Protein AF-A0A3D3DQZ7-F1 (afdb_monomer)

Radius of gyration: 16.69 Å; Cα contacts (8 Å, |Δi|>4): 84; chains: 1; bounding box: 39×40×46 Å

Structure (mmCIF, N/CA/C/O backbone):
data_AF-A0A3D3DQZ7-F1
#
_entry.id   AF-A0A3D3DQZ7-F1
#
loop_
_atom_site.group_PDB
_atom_site.id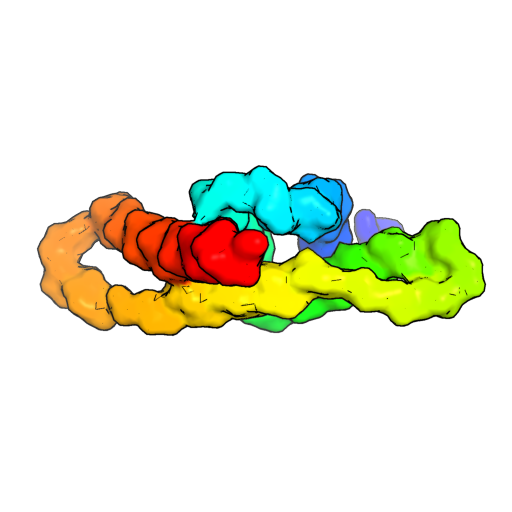
_atom_site.type_symbol
_atom_site.label_atom_id
_atom_site.label_alt_id
_atom_site.label_comp_id
_atom_site.label_asym_id
_atom_site.label_entity_id
_atom_site.label_seq_id
_atom_site.pdbx_PDB_ins_code
_atom_site.Cartn_x
_atom_site.Cartn_y
_atom_site.Cartn_z
_atom_site.occupancy
_atom_site.B_iso_or_equiv
_atom_site.auth_seq_id
_atom_site.auth_comp_id
_atom_site.auth_asym_id
_atom_site.auth_atom_id
_atom_site.pdbx_PDB_model_num
ATOM 1 N N . CYS A 1 1 ? -8.781 -16.246 -18.644 1.00 75.44 1 CYS A N 1
ATOM 2 C CA . CYS A 1 1 ? -7.964 -17.387 -18.172 1.00 75.44 1 CYS A CA 1
ATOM 3 C C . CYS A 1 1 ? -8.686 -18.734 -18.279 1.00 75.44 1 CYS A C 1
ATOM 5 O O . CYS A 1 1 ? -8.077 -19.757 -17.994 1.00 75.44 1 CYS A O 1
ATOM 7 N N . ASP A 1 2 ? -9.929 -18.752 -18.767 1.00 78.56 2 ASP A N 1
ATOM 8 C CA . ASP A 1 2 ? -10.829 -19.910 -18.670 1.00 78.56 2 ASP A CA 1
ATOM 9 C C . ASP A 1 2 ? -10.431 -21.049 -19.617 1.00 78.56 2 ASP A C 1
ATOM 11 O O . ASP A 1 2 ? -10.557 -22.221 -19.275 1.00 78.56 2 ASP A O 1
ATOM 15 N N . ARG A 1 3 ? -9.830 -20.711 -20.769 1.00 87.88 3 ARG A N 1
ATOM 16 C CA . ARG A 1 3 ? -9.310 -21.696 -21.731 1.00 87.88 3 ARG A CA 1
ATOM 17 C C . ARG A 1 3 ? -8.121 -22.497 -21.194 1.00 87.88 3 ARG A C 1
ATOM 19 O O . ARG A 1 3 ? -8.017 -23.683 -21.468 1.00 87.88 3 ARG A O 1
ATOM 26 N N . LEU A 1 4 ? -7.218 -21.842 -20.461 1.00 86.25 4 LEU A N 1
ATOM 27 C CA . LEU A 1 4 ? -5.974 -22.444 -19.962 1.00 86.25 4 LEU A CA 1
ATOM 28 C C . LEU A 1 4 ? -6.100 -22.978 -18.526 1.00 86.25 4 LEU A C 1
ATOM 30 O O . LEU A 1 4 ? -5.128 -23.509 -18.005 1.00 86.25 4 LEU A O 1
ATOM 34 N N . ARG A 1 5 ? -7.275 -22.833 -17.886 1.00 86.25 5 ARG A N 1
ATOM 35 C CA . ARG A 1 5 ? -7.544 -23.251 -16.494 1.00 86.25 5 ARG A CA 1
ATOM 36 C C . ARG A 1 5 ? -6.469 -22.783 -15.502 1.00 86.25 5 ARG A C 1
ATOM 38 O O . ARG A 1 5 ? -6.089 -23.511 -14.591 1.00 86.25 5 ARG A O 1
ATOM 45 N N . VAL A 1 6 ? -5.969 -21.563 -15.697 1.00 86.44 6 VAL A N 1
ATOM 46 C CA . VAL A 1 6 ? -4.954 -20.971 -14.816 1.00 86.44 6 VAL A CA 1
ATOM 47 C C . VAL A 1 6 ? -5.541 -20.822 -13.406 1.00 86.44 6 VAL A C 1
ATOM 49 O O . VAL A 1 6 ? -6.688 -20.372 -13.305 1.00 86.44 6 VAL A O 1
ATOM 52 N N . PRO A 1 7 ? -4.788 -21.140 -12.334 1.00 90.69 7 PRO A N 1
ATOM 53 C CA . PRO A 1 7 ? -5.248 -20.911 -10.968 1.00 90.69 7 PRO A CA 1
ATOM 54 C C . PRO A 1 7 ? -5.715 -19.466 -10.751 1.00 90.69 7 PRO A C 1
ATOM 56 O O . PRO A 1 7 ? -5.148 -18.520 -11.313 1.00 90.69 7 PRO A O 1
ATOM 59 N N . SER A 1 8 ? -6.756 -19.294 -9.933 1.00 88.50 8 SER A N 1
ATOM 60 C CA . SER A 1 8 ? -7.401 -17.996 -9.692 1.00 88.50 8 SER A CA 1
ATOM 61 C C . SER A 1 8 ? -6.423 -16.937 -9.199 1.00 88.50 8 SER A C 1
ATOM 63 O O . SER A 1 8 ? -6.507 -15.793 -9.637 1.00 88.50 8 SER A O 1
ATOM 65 N N . ASP A 1 9 ? -5.454 -17.325 -8.373 1.00 87.25 9 ASP A N 1
ATOM 66 C CA . ASP A 1 9 ? -4.500 -16.402 -7.759 1.00 87.25 9 ASP A CA 1
ATOM 67 C C . ASP A 1 9 ? -3.632 -15.683 -8.795 1.00 87.25 9 ASP A C 1
ATOM 69 O O . ASP A 1 9 ? -3.449 -14.469 -8.713 1.00 87.25 9 ASP A O 1
ATOM 73 N N . TYR A 1 10 ? -3.178 -16.388 -9.837 1.00 90.38 10 TYR A N 1
ATOM 74 C CA . TYR A 1 10 ? -2.427 -15.767 -10.932 1.00 90.38 10 TYR A CA 1
ATOM 75 C C . TYR A 1 10 ? -3.303 -14.840 -11.773 1.00 90.38 10 TYR A C 1
ATOM 77 O O . TYR A 1 10 ? -2.843 -13.790 -12.217 1.00 90.38 10 TYR A O 1
ATOM 85 N N . ARG A 1 11 ? -4.574 -15.201 -11.991 1.00 91.00 11 ARG A N 1
ATOM 86 C CA . ARG A 1 11 ? -5.525 -14.328 -12.692 1.00 91.00 11 ARG A CA 1
ATOM 87 C C . ARG A 1 11 ? -5.769 -13.046 -11.897 1.00 91.00 11 ARG A C 1
ATOM 89 O O . ARG A 1 11 ? -5.767 -11.968 -12.483 1.00 91.00 11 ARG A O 1
ATOM 96 N N . GLU A 1 12 ? -5.993 -13.157 -10.593 1.00 92.00 12 GLU A N 1
ATOM 97 C CA . GLU A 1 12 ? -6.186 -12.007 -9.706 1.00 92.00 12 GLU A CA 1
ATOM 98 C C . GLU A 1 12 ? -4.945 -11.115 -9.671 1.00 92.00 12 GLU A C 1
ATOM 100 O O . GLU A 1 12 ? -5.064 -9.901 -9.835 1.00 92.00 12 GLU A O 1
ATOM 105 N N . LEU A 1 13 ? -3.758 -11.715 -9.538 1.00 93.25 13 LEU A N 1
ATOM 106 C CA . LEU A 1 13 ? -2.493 -10.990 -9.576 1.00 93.25 13 LEU A CA 1
ATOM 107 C C . LEU A 1 13 ? -2.305 -10.256 -10.907 1.00 93.25 13 LEU A C 1
ATOM 109 O O . LEU A 1 13 ? -1.997 -9.070 -10.899 1.00 93.25 13 LEU A O 1
ATOM 113 N N . ALA A 1 14 ? -2.538 -10.917 -12.044 1.00 93.69 14 ALA A N 1
ATOM 114 C CA . ALA A 1 14 ? -2.406 -10.292 -13.358 1.00 93.69 14 ALA A CA 1
ATOM 115 C C . ALA A 1 14 ? -3.332 -9.074 -13.504 1.00 93.69 14 ALA A C 1
ATOM 117 O O . ALA A 1 14 ? -2.894 -8.019 -13.957 1.00 93.69 14 ALA A O 1
ATOM 118 N N . VAL A 1 15 ? -4.589 -9.181 -13.054 1.00 94.56 15 VAL A N 1
ATOM 119 C CA . VAL A 1 15 ? -5.535 -8.053 -13.062 1.00 94.56 15 VAL A CA 1
ATOM 120 C C . VAL A 1 15 ? -5.033 -6.893 -12.197 1.00 94.56 15 VAL A C 1
ATOM 122 O O . VAL A 1 15 ? -5.143 -5.738 -12.614 1.00 94.56 15 VAL A O 1
ATOM 125 N N . LEU A 1 16 ? -4.474 -7.179 -11.017 1.00 95.25 16 LEU A N 1
ATOM 126 C CA . LEU A 1 16 ? -3.899 -6.158 -10.135 1.00 95.25 16 LEU A CA 1
ATOM 127 C C . LEU A 1 16 ? -2.682 -5.476 -10.766 1.00 95.25 16 LEU A C 1
ATOM 129 O O . LEU A 1 16 ? -2.631 -4.249 -10.813 1.00 95.25 16 LEU A O 1
ATOM 133 N N . VAL A 1 17 ? -1.738 -6.254 -11.301 1.00 96.25 17 VAL A N 1
ATOM 134 C CA . VAL A 1 17 ? -0.533 -5.736 -11.964 1.00 96.25 17 VAL A CA 1
ATOM 135 C C . VAL A 1 17 ? -0.922 -4.845 -13.139 1.00 96.25 17 VAL A C 1
ATOM 137 O O . VAL A 1 17 ? -0.538 -3.680 -13.176 1.00 96.25 17 VAL A O 1
ATOM 140 N N . THR A 1 18 ? -1.767 -5.321 -14.057 1.00 95.25 18 THR A N 1
ATOM 141 C CA . THR A 1 18 ? -2.190 -4.522 -15.217 1.00 95.25 18 THR A CA 1
ATOM 142 C C . THR A 1 18 ? -2.875 -3.219 -14.806 1.00 95.25 18 THR A C 1
ATOM 144 O O . THR A 1 18 ? -2.686 -2.201 -15.466 1.00 95.25 18 THR A O 1
ATOM 147 N N . ARG A 1 19 ? -3.631 -3.214 -13.705 1.00 96.44 19 ARG A N 1
ATOM 148 C CA . ARG A 1 19 ? -4.311 -2.007 -13.229 1.00 96.44 19 ARG A CA 1
ATOM 149 C C . ARG A 1 19 ? -3.367 -1.009 -12.556 1.00 96.44 19 ARG A C 1
ATOM 151 O O . ARG A 1 19 ? -3.525 0.190 -12.763 1.00 96.44 19 ARG A O 1
ATOM 158 N N . GLU A 1 20 ? -2.429 -1.481 -11.740 1.00 97.62 20 GLU A N 1
ATOM 159 C CA . GLU A 1 20 ? -1.702 -0.616 -10.803 1.00 97.62 20 GLU A CA 1
ATOM 160 C C . GLU A 1 20 ? -0.205 -0.429 -11.141 1.00 97.62 20 GLU A C 1
ATOM 162 O O . GLU A 1 20 ? 0.428 0.451 -10.562 1.00 97.62 20 GLU A O 1
ATOM 167 N N . HIS A 1 21 ? 0.385 -1.178 -12.086 1.00 95.06 21 HIS A N 1
ATOM 168 C CA . HIS A 1 21 ? 1.827 -1.088 -12.403 1.00 95.06 21 HIS A CA 1
ATOM 169 C C . HIS A 1 21 ? 2.284 0.328 -12.802 1.00 95.06 21 HIS A C 1
ATOM 171 O O . HIS A 1 21 ? 3.341 0.776 -12.372 1.00 95.06 21 HIS A O 1
ATOM 177 N N . LEU A 1 22 ? 1.470 1.096 -13.539 1.00 95.06 22 LEU A N 1
ATOM 178 C CA . LEU A 1 22 ? 1.805 2.487 -13.889 1.00 95.06 22 LEU A CA 1
ATOM 179 C C . LEU A 1 22 ? 1.825 3.436 -12.681 1.00 95.06 22 LEU A C 1
ATOM 181 O O . LEU A 1 22 ? 2.490 4.473 -12.729 1.00 95.06 22 LEU A O 1
ATOM 185 N N . LEU A 1 23 ? 1.067 3.126 -11.625 1.00 97.00 23 LEU A N 1
ATOM 186 C CA . LEU A 1 23 ? 1.177 3.844 -10.354 1.00 97.00 23 LEU A CA 1
ATOM 187 C C . LEU A 1 23 ? 2.451 3.423 -9.630 1.00 97.00 23 LEU A C 1
ATOM 189 O O . LEU A 1 23 ? 3.161 4.284 -9.123 1.00 97.00 23 LEU A O 1
ATOM 193 N N . MET A 1 24 ? 2.770 2.128 -9.644 1.00 95.88 24 MET A N 1
ATOM 194 C CA . MET A 1 24 ? 4.005 1.612 -9.062 1.00 95.88 24 MET A CA 1
ATOM 195 C C . MET A 1 24 ? 5.249 2.258 -9.689 1.00 95.88 24 MET A C 1
ATOM 197 O O . MET A 1 24 ? 6.126 2.712 -8.964 1.00 95.88 24 MET A O 1
ATOM 201 N N . HIS A 1 25 ? 5.304 2.402 -11.015 1.00 94.31 25 HIS A N 1
ATOM 202 C CA . HIS A 1 25 ? 6.436 3.046 -11.702 1.00 94.31 25 HIS A CA 1
ATOM 203 C C . HIS A 1 25 ? 6.627 4.517 -11.315 1.00 94.31 25 HIS A C 1
ATOM 205 O O . HIS A 1 25 ? 7.755 5.007 -11.295 1.00 94.31 25 HIS A O 1
ATOM 211 N N . ARG A 1 26 ? 5.538 5.199 -10.943 1.00 95.12 26 ARG A N 1
ATOM 212 C CA . ARG A 1 26 ? 5.521 6.601 -10.492 1.00 95.12 26 ARG A CA 1
ATOM 213 C C . ARG A 1 26 ? 5.432 6.748 -8.975 1.00 95.12 26 ARG A C 1
ATOM 215 O O . ARG A 1 26 ? 5.097 7.823 -8.489 1.00 95.12 26 ARG A O 1
ATOM 222 N N . LEU A 1 27 ? 5.727 5.694 -8.209 1.00 96.94 27 LEU A N 1
ATOM 223 C CA . LEU A 1 27 ? 5.510 5.663 -6.759 1.00 96.94 27 LEU A CA 1
ATOM 224 C C . LEU A 1 27 ? 6.117 6.865 -6.022 1.00 96.94 27 LEU A C 1
ATOM 226 O O . LEU A 1 27 ? 5.510 7.378 -5.087 1.00 96.94 27 LEU A O 1
ATOM 230 N N . ALA A 1 28 ? 7.295 7.322 -6.453 1.00 94.44 28 ALA A N 1
ATOM 231 C CA . ALA A 1 28 ? 7.993 8.450 -5.844 1.00 94.44 28 ALA A CA 1
ATOM 232 C C . ALA A 1 28 ? 7.220 9.778 -5.929 1.00 94.44 28 ALA A C 1
ATOM 234 O O . ALA A 1 28 ? 7.415 10.618 -5.056 1.00 94.44 28 ALA A O 1
ATOM 235 N N . GLU A 1 29 ? 6.353 9.935 -6.932 1.00 95.19 29 GLU A N 1
ATOM 236 C CA . GLU A 1 29 ? 5.537 11.127 -7.208 1.00 95.19 29 GLU A CA 1
ATOM 237 C C . GLU A 1 29 ? 4.139 11.043 -6.570 1.00 95.19 29 GLU A C 1
ATOM 239 O O . GLU A 1 29 ? 3.351 11.989 -6.629 1.00 95.19 29 GLU A O 1
ATOM 244 N N . LEU A 1 30 ? 3.771 9.885 -6.009 1.00 97.00 30 LEU A N 1
ATOM 245 C CA . LEU A 1 30 ? 2.436 9.678 -5.467 1.00 97.00 30 LEU A CA 1
ATOM 246 C C . LEU A 1 30 ? 2.281 10.347 -4.103 1.00 97.00 30 LEU A C 1
ATOM 248 O O . LEU A 1 30 ? 3.107 10.180 -3.209 1.00 97.00 30 LEU A O 1
ATOM 252 N N . ARG A 1 31 ? 1.132 11.000 -3.911 1.00 97.56 31 ARG A N 1
ATOM 253 C CA . ARG A 1 31 ? 0.703 11.474 -2.590 1.00 97.56 31 ARG A CA 1
ATOM 254 C C . ARG A 1 31 ? 0.464 10.295 -1.630 1.00 97.56 31 ARG A C 1
ATOM 256 O O . ARG A 1 31 ? -0.039 9.260 -2.097 1.00 97.56 31 ARG A O 1
ATOM 263 N N . PRO A 1 32 ? 0.699 10.456 -0.314 1.00 98.12 32 PRO A N 1
ATOM 264 C CA . PRO A 1 32 ? 0.486 9.417 0.700 1.00 98.12 32 PRO A CA 1
ATOM 265 C C . PRO A 1 32 ? -0.867 8.693 0.616 1.00 98.12 32 PRO A C 1
ATOM 267 O O . PRO A 1 32 ? -0.926 7.464 0.682 1.00 98.12 32 PRO A O 1
ATOM 270 N N . GLU A 1 33 ? -1.965 9.407 0.353 1.00 98.25 33 GLU A N 1
ATOM 271 C CA . GLU A 1 33 ? -3.303 8.809 0.241 1.00 98.25 33 GLU A CA 1
ATOM 272 C C . GLU A 1 33 ? -3.411 7.859 -0.952 1.00 98.25 33 GLU A C 1
ATOM 274 O O . GLU A 1 33 ? -4.179 6.894 -0.939 1.00 98.25 33 GLU A O 1
ATOM 279 N N . THR A 1 34 ? -2.666 8.141 -2.021 1.00 98.19 34 THR A N 1
ATOM 280 C CA . THR A 1 34 ? -2.641 7.301 -3.223 1.00 98.19 34 THR A CA 1
ATOM 281 C C . THR A 1 34 ? -1.836 6.034 -2.964 1.00 98.19 34 THR A C 1
ATOM 283 O O . THR A 1 34 ? -2.260 4.958 -3.384 1.00 98.19 34 THR A O 1
ATOM 286 N N . VAL A 1 35 ? -0.744 6.139 -2.202 1.00 98.19 35 VAL A N 1
ATOM 287 C CA . VAL A 1 35 ? 0.037 4.985 -1.735 1.00 98.19 35 VAL A CA 1
ATOM 288 C C . VAL A 1 35 ? -0.813 4.086 -0.834 1.00 98.19 35 VAL A C 1
ATOM 290 O O . VAL A 1 35 ? -0.883 2.880 -1.064 1.00 98.19 35 VAL A O 1
ATOM 293 N N . LEU A 1 36 ? -1.551 4.653 0.127 1.00 98.44 36 LEU A N 1
ATOM 294 C CA . LEU A 1 36 ? -2.452 3.871 0.980 1.00 98.44 36 LEU A CA 1
ATOM 295 C C . LEU A 1 36 ? -3.542 3.157 0.163 1.00 98.44 36 LEU A C 1
ATOM 297 O O . LEU A 1 36 ? -3.828 1.978 0.385 1.00 98.44 36 LEU A O 1
ATOM 301 N N . LYS A 1 37 ? -4.137 3.844 -0.822 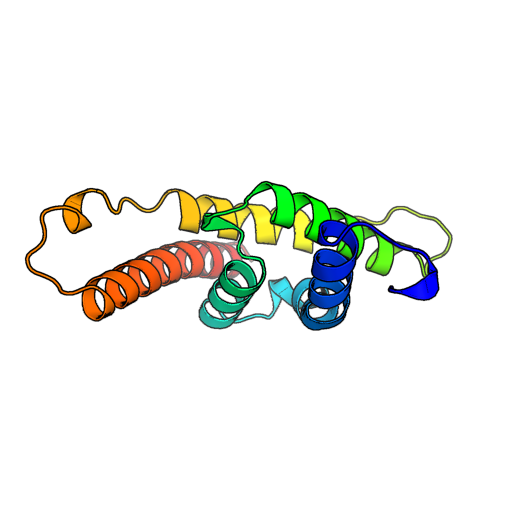1.00 98.06 37 LYS A N 1
ATOM 302 C CA . LYS A 1 37 ? -5.116 3.239 -1.741 1.00 98.06 37 LYS A CA 1
ATOM 303 C C . LYS A 1 37 ? -4.513 2.088 -2.543 1.00 98.06 37 LYS A C 1
ATOM 305 O O . LYS A 1 37 ? -5.186 1.070 -2.696 1.00 98.06 37 LYS A O 1
ATOM 310 N N . LEU A 1 38 ? -3.278 2.230 -3.024 1.00 97.75 38 LEU A N 1
ATOM 311 C CA . LEU A 1 38 ? -2.554 1.161 -3.709 1.00 97.75 38 LEU A CA 1
ATOM 312 C C . LEU A 1 38 ? -2.399 -0.059 -2.790 1.00 97.75 38 LEU A C 1
ATOM 314 O O . LEU A 1 38 ? -2.857 -1.141 -3.145 1.00 97.75 38 LEU A O 1
ATOM 318 N N . LEU A 1 39 ? -1.864 0.119 -1.577 1.00 97.56 39 LEU A N 1
ATOM 319 C CA . LEU A 1 39 ? -1.674 -0.971 -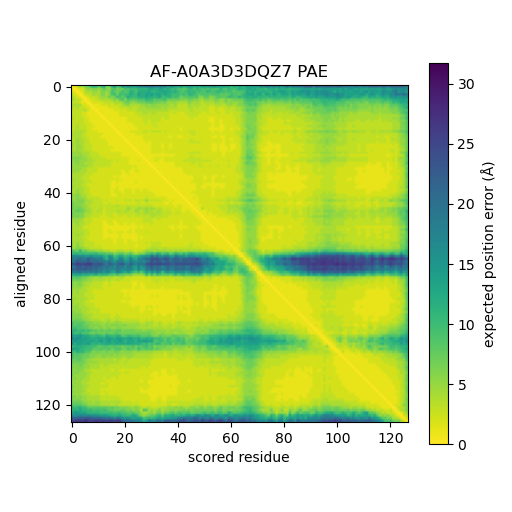0.608 1.00 97.56 39 LEU A CA 1
ATOM 320 C C . LEU A 1 39 ? -2.987 -1.690 -0.252 1.00 97.56 39 LEU A C 1
ATOM 322 O O . LEU A 1 39 ? -3.020 -2.919 -0.158 1.00 97.56 39 LEU A O 1
ATOM 326 N N . ASN A 1 40 ? -4.087 -0.942 -0.120 1.00 96.69 40 ASN A N 1
ATOM 327 C CA . ASN A 1 40 ? -5.417 -1.507 0.109 1.00 96.69 40 ASN A CA 1
ATOM 328 C C . ASN A 1 40 ? -5.936 -2.308 -1.096 1.00 96.69 40 ASN A C 1
ATOM 330 O O . ASN A 1 40 ? -6.504 -3.382 -0.911 1.00 96.69 40 ASN A O 1
ATOM 334 N N . ARG A 1 41 ? -5.738 -1.827 -2.332 1.00 95.94 41 ARG A N 1
ATOM 335 C CA . ARG A 1 41 ? -6.139 -2.562 -3.550 1.00 95.94 41 ARG A CA 1
ATOM 336 C C . ARG A 1 41 ? -5.330 -3.833 -3.760 1.00 95.94 41 ARG A C 1
ATOM 338 O O . ARG A 1 41 ? -5.878 -4.819 -4.242 1.00 95.94 41 ARG A O 1
ATOM 345 N N . LEU A 1 42 ? -4.058 -3.812 -3.370 1.00 95.31 42 LEU A N 1
ATOM 346 C CA . LEU A 1 42 ? -3.201 -4.994 -3.349 1.00 95.31 42 LEU A CA 1
ATOM 347 C C . LEU A 1 42 ? -3.585 -5.979 -2.241 1.00 95.31 42 LEU A C 1
ATOM 349 O O . LEU A 1 42 ? -3.060 -7.087 -2.230 1.00 95.31 42 LEU A O 1
ATOM 353 N N . ASP A 1 43 ? -4.495 -5.606 -1.332 1.00 94.50 43 ASP A N 1
ATOM 354 C CA . ASP A 1 43 ? -4.881 -6.410 -0.168 1.00 94.50 43 ASP A CA 1
ATOM 355 C C . ASP A 1 43 ? -3.670 -6.769 0.722 1.00 94.50 43 ASP A C 1
ATOM 357 O O . ASP A 1 43 ? -3.668 -7.772 1.436 1.00 94.50 43 ASP A O 1
ATOM 361 N N . GLY A 1 44 ? -2.623 -5.932 0.697 1.00 93.12 44 GLY A N 1
ATOM 362 C CA . GLY A 1 44 ? -1.317 -6.257 1.281 1.00 93.12 44 GLY A CA 1
ATOM 363 C C . GLY A 1 44 ? -1.343 -6.408 2.803 1.00 93.12 44 GLY A C 1
ATOM 364 O O . GLY A 1 44 ? -0.558 -7.162 3.368 1.00 93.12 44 GLY A O 1
ATOM 365 N N . PHE A 1 45 ? -2.274 -5.739 3.490 1.00 94.25 45 PHE A N 1
ATOM 366 C CA . PHE A 1 45 ? -2.403 -5.845 4.949 1.00 94.25 45 PHE A CA 1
ATOM 367 C C . PHE A 1 45 ? -2.972 -7.188 5.415 1.00 94.25 45 PHE A C 1
ATOM 369 O O . PHE A 1 45 ? -2.722 -7.587 6.549 1.00 94.25 45 PHE A O 1
ATOM 376 N N . ARG A 1 46 ? -3.738 -7.876 4.562 1.00 93.19 46 ARG A N 1
ATOM 377 C CA . ARG A 1 46 ? -4.332 -9.186 4.859 1.00 93.19 46 ARG A CA 1
ATOM 378 C C . ARG A 1 46 ? -3.543 -10.329 4.220 1.00 93.19 46 ARG A C 1
ATOM 380 O O . ARG A 1 46 ? -3.479 -11.406 4.800 1.00 93.19 46 ARG A O 1
ATOM 387 N N . ARG A 1 47 ? -2.980 -10.087 3.034 1.00 91.56 47 ARG A N 1
ATOM 388 C CA . ARG A 1 47 ? -2.230 -11.038 2.203 1.00 91.56 47 ARG A CA 1
ATOM 389 C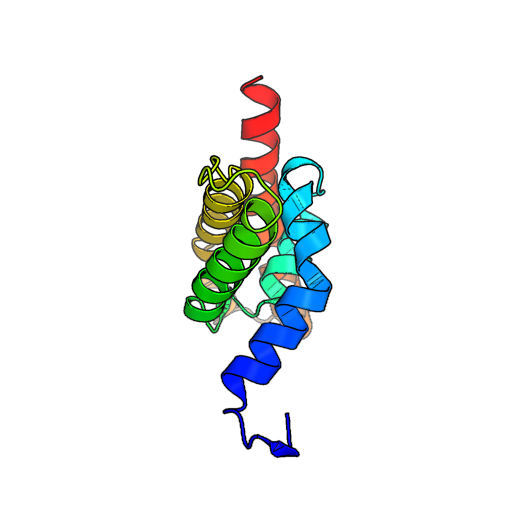 C . ARG A 1 47 ? -0.896 -10.419 1.801 1.00 91.56 47 ARG A C 1
ATOM 391 O O . ARG A 1 47 ? -0.738 -9.941 0.677 1.00 91.56 47 ARG A O 1
ATOM 398 N N . SER A 1 48 ? 0.052 -10.351 2.733 1.00 91.81 48 SER A N 1
ATOM 399 C CA . SER A 1 48 ? 1.334 -9.676 2.485 1.00 91.81 48 SER A CA 1
ATOM 400 C C . SER A 1 48 ? 2.140 -10.315 1.352 1.00 91.81 48 SER A C 1
ATOM 402 O O . SER A 1 48 ? 2.794 -9.601 0.604 1.00 91.81 48 SER A O 1
ATOM 404 N N . GLU A 1 49 ? 2.010 -11.623 1.142 1.00 90.69 49 GLU A N 1
ATOM 405 C CA . GLU A 1 49 ? 2.625 -12.375 0.040 1.00 90.69 49 GLU A CA 1
ATOM 406 C C . GLU A 1 49 ? 2.210 -11.874 -1.358 1.00 90.69 49 GLU A C 1
ATOM 408 O O . GLU A 1 49 ? 2.928 -12.036 -2.352 1.00 90.69 49 GLU A O 1
ATOM 413 N N . ARG A 1 50 ? 1.043 -11.222 -1.453 1.00 90.75 50 ARG A N 1
ATOM 414 C CA . ARG A 1 50 ? 0.557 -10.615 -2.696 1.00 90.75 50 ARG A CA 1
ATOM 415 C C . ARG A 1 50 ? 1.361 -9.370 -3.069 1.00 90.75 50 ARG A C 1
ATOM 417 O O . ARG A 1 50 ? 1.501 -9.090 -4.259 1.00 90.75 50 ARG A O 1
ATOM 424 N N . LEU A 1 51 ? 1.907 -8.658 -2.081 1.00 94.00 51 LEU A N 1
ATOM 425 C CA . LEU A 1 51 ? 2.774 -7.504 -2.307 1.00 94.00 51 LEU A CA 1
ATOM 426 C C . LEU A 1 51 ? 4.065 -7.936 -3.009 1.00 94.00 51 LEU A C 1
ATOM 428 O O . LEU A 1 51 ? 4.403 -7.369 -4.042 1.00 94.00 51 LEU A O 1
ATOM 432 N N . ASP A 1 52 ? 4.716 -8.992 -2.522 1.00 92.88 52 ASP A N 1
ATOM 433 C CA . ASP A 1 52 ? 5.972 -9.507 -3.088 1.00 92.88 52 ASP A CA 1
ATOM 434 C C . ASP A 1 52 ? 5.793 -9.973 -4.538 1.00 92.88 52 ASP A C 1
ATOM 436 O O . ASP A 1 52 ? 6.608 -9.688 -5.424 1.00 92.88 52 ASP A O 1
ATOM 440 N N . SER A 1 53 ? 4.672 -10.649 -4.803 1.00 94.75 53 SER A N 1
ATOM 441 C CA . SER A 1 53 ? 4.309 -11.101 -6.148 1.00 94.75 53 SER A CA 1
ATOM 442 C C . SER A 1 53 ? 4.047 -9.922 -7.094 1.00 94.75 53 SER A C 1
ATOM 444 O O . SER A 1 53 ? 4.494 -9.933 -8.243 1.00 94.75 53 SER A O 1
ATOM 446 N N . PHE A 1 54 ? 3.357 -8.882 -6.613 1.00 96.38 54 PHE A N 1
ATOM 447 C CA . PHE A 1 54 ? 3.113 -7.653 -7.369 1.00 96.38 54 PHE A CA 1
ATOM 448 C C . PHE A 1 54 ? 4.418 -6.904 -7.671 1.00 96.38 54 PHE A C 1
ATOM 450 O O . PHE A 1 54 ? 4.652 -6.526 -8.817 1.00 96.38 54 PHE A O 1
ATOM 457 N N . LEU A 1 55 ? 5.289 -6.743 -6.672 1.00 94.62 55 LEU A N 1
ATOM 458 C CA . LEU A 1 55 ? 6.598 -6.100 -6.807 1.00 94.62 55 LEU A CA 1
ATOM 459 C C . LEU A 1 55 ? 7.476 -6.819 -7.833 1.00 94.62 55 LEU A C 1
ATOM 461 O O . LEU A 1 55 ? 8.048 -6.179 -8.713 1.00 94.62 55 LEU A O 1
ATOM 465 N N . THR A 1 56 ? 7.523 -8.151 -7.764 1.00 93.38 56 THR A N 1
ATOM 466 C CA . THR A 1 56 ? 8.278 -8.984 -8.709 1.00 93.38 56 THR A CA 1
ATOM 467 C C . THR A 1 56 ? 7.792 -8.784 -10.143 1.00 93.38 56 THR A C 1
ATOM 469 O O . THR A 1 56 ? 8.607 -8.599 -11.048 1.00 93.38 56 THR A O 1
ATOM 472 N N . ALA A 1 57 ? 6.473 -8.778 -10.354 1.00 94.44 57 ALA A N 1
ATOM 473 C CA . ALA A 1 57 ? 5.885 -8.567 -11.673 1.00 94.44 57 ALA A CA 1
ATOM 474 C C . ALA A 1 57 ? 6.147 -7.149 -12.210 1.00 94.44 57 ALA A C 1
ATOM 476 O O . ALA A 1 57 ? 6.541 -7.001 -13.364 1.00 94.44 57 ALA A O 1
ATOM 477 N N . CYS A 1 58 ? 5.988 -6.113 -11.380 1.00 94.12 58 CYS A N 1
ATOM 478 C CA . CYS A 1 58 ? 6.256 -4.723 -11.765 1.00 94.12 58 CYS A CA 1
ATOM 479 C C . CYS A 1 58 ? 7.739 -4.484 -12.077 1.00 94.12 58 CYS A C 1
ATOM 481 O O . CYS A 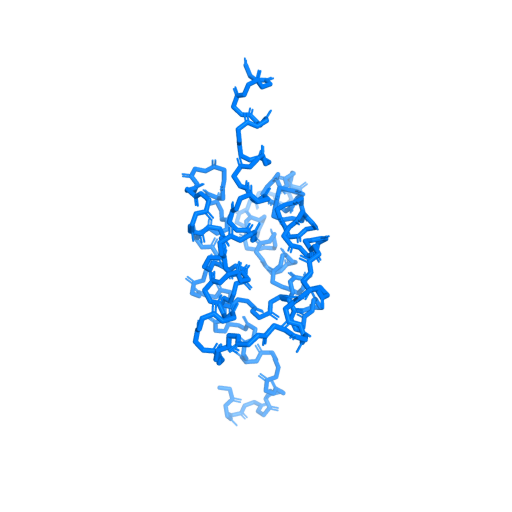1 58 ? 8.057 -3.798 -13.045 1.00 94.12 58 CYS A O 1
ATOM 483 N N . ARG A 1 59 ? 8.652 -5.095 -11.312 1.00 92.25 59 ARG A N 1
ATOM 484 C CA . ARG A 1 59 ? 10.088 -5.051 -11.608 1.00 92.25 59 ARG A CA 1
ATOM 485 C C . ARG A 1 59 ? 10.394 -5.688 -12.962 1.00 92.25 59 ARG A C 1
ATOM 487 O O . ARG A 1 59 ? 11.121 -5.096 -13.748 1.00 92.25 59 ARG A O 1
ATOM 494 N N . ALA A 1 60 ? 9.821 -6.860 -13.244 1.00 90.94 60 ALA A N 1
ATOM 495 C CA . ALA A 1 60 ? 9.990 -7.531 -14.532 1.00 90.94 60 ALA A CA 1
ATOM 496 C C . ALA A 1 60 ? 9.406 -6.721 -15.706 1.00 90.94 60 ALA A C 1
ATOM 498 O O . ALA A 1 60 ? 9.993 -6.702 -16.783 1.00 90.94 60 ALA A O 1
ATOM 499 N N . ASP A 1 61 ? 8.281 -6.028 -15.505 1.00 91.19 61 ASP A N 1
ATOM 500 C CA . ASP A 1 61 ? 7.705 -5.111 -16.500 1.00 91.19 61 ASP A CA 1
ATOM 501 C C . ASP A 1 61 ? 8.630 -3.915 -16.785 1.00 91.19 61 ASP A C 1
ATOM 503 O O . ASP A 1 61 ? 8.873 -3.586 -17.947 1.00 91.19 61 ASP A O 1
ATOM 507 N N . ALA A 1 62 ? 9.205 -3.311 -15.737 1.00 88.12 62 ALA A N 1
ATOM 508 C CA . ALA A 1 62 ? 10.126 -2.183 -15.868 1.00 88.12 62 ALA A CA 1
ATOM 509 C C . ALA A 1 62 ? 11.429 -2.562 -16.594 1.00 88.12 62 ALA A C 1
ATOM 511 O O . ALA A 1 62 ? 11.920 -1.791 -17.417 1.00 88.12 62 ALA A O 1
ATOM 512 N N . THR A 1 63 ? 11.981 -3.747 -16.316 1.00 84.38 63 THR A N 1
ATOM 513 C CA . THR A 1 63 ? 13.258 -4.196 -16.898 1.00 84.38 63 THR A CA 1
ATOM 514 C C . THR A 1 63 ? 13.102 -4.950 -18.220 1.00 84.38 63 THR A C 1
ATOM 516 O O . THR A 1 63 ? 14.056 -5.053 -18.987 1.00 84.38 63 THR A O 1
ATOM 519 N N . GLY A 1 64 ? 11.903 -5.442 -18.543 1.00 80.19 64 GLY A N 1
ATOM 520 C CA . GLY A 1 64 ? 11.661 -6.305 -19.705 1.00 8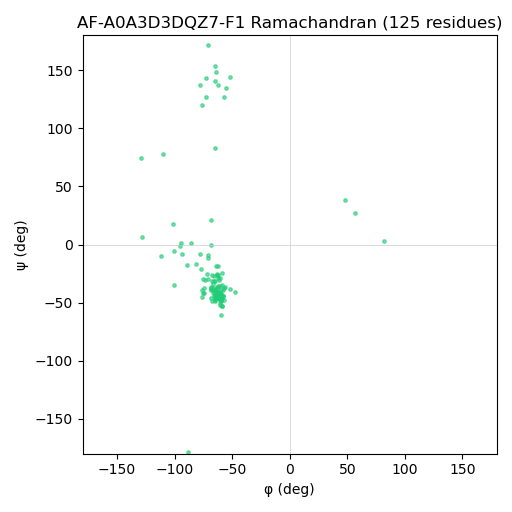0.19 64 GLY A CA 1
ATOM 521 C C . GLY A 1 64 ? 11.747 -5.621 -21.075 1.00 80.19 64 GLY A C 1
ATOM 522 O O . GLY A 1 64 ? 11.758 -6.313 -22.091 1.00 80.19 64 GLY A O 1
ATOM 523 N N . ARG A 1 65 ? 11.797 -4.282 -21.129 1.00 71.50 65 ARG A N 1
ATOM 524 C CA . ARG A 1 65 ? 11.913 -3.504 -22.382 1.00 71.50 65 ARG A CA 1
ATOM 525 C C . ARG A 1 65 ? 13.333 -2.997 -22.676 1.00 71.50 65 ARG A C 1
ATOM 527 O O . ARG A 1 65 ? 13.531 -2.401 -23.732 1.00 71.50 65 ARG A O 1
ATOM 534 N N . GLY A 1 66 ? 14.281 -3.190 -21.756 1.00 63.31 66 GLY A N 1
ATOM 535 C CA . GLY A 1 66 ? 15.661 -2.708 -21.873 1.00 63.31 66 GLY A CA 1
ATOM 536 C C . GLY A 1 66 ? 16.608 -3.680 -22.580 1.00 63.31 66 GLY A C 1
ATOM 537 O O . GLY A 1 66 ? 16.234 -4.780 -22.977 1.00 63.31 66 GLY A O 1
ATOM 538 N N . ASP A 1 67 ? 17.873 -3.283 -22.672 1.00 58.75 67 ASP A N 1
ATOM 539 C CA . ASP A 1 67 ? 19.023 -4.030 -23.207 1.00 58.75 67 ASP A CA 1
ATOM 540 C C . ASP A 1 67 ? 19.457 -5.242 -22.349 1.00 58.75 67 ASP A C 1
ATOM 542 O O . ASP A 1 67 ? 20.577 -5.738 -22.462 1.00 58.75 67 ASP A O 1
ATOM 546 N N . GLY A 1 68 ? 18.561 -5.765 -21.507 1.00 53.94 68 GLY A N 1
ATOM 547 C CA . GLY A 1 68 ? 18.807 -6.935 -20.665 1.00 53.94 68 GLY A CA 1
ATOM 548 C C . GLY A 1 68 ? 19.565 -6.643 -19.371 1.00 53.94 68 GLY A C 1
ATOM 549 O O . GLY A 1 68 ? 19.824 -7.573 -18.605 1.00 53.94 68 GLY A O 1
ATOM 550 N N . THR A 1 69 ? 19.887 -5.381 -19.076 1.00 56.62 69 THR A N 1
ATOM 551 C CA . THR A 1 69 ? 20.409 -5.022 -17.757 1.00 56.62 69 THR A CA 1
ATOM 552 C C . THR A 1 69 ? 19.263 -4.991 -16.740 1.00 56.62 69 THR A C 1
ATOM 554 O O . THR A 1 69 ? 18.279 -4.266 -16.888 1.00 56.62 69 THR A O 1
ATOM 557 N N . LEU A 1 70 ? 19.359 -5.825 -15.696 1.00 59.00 70 LEU A N 1
ATOM 558 C CA . LEU A 1 70 ? 18.541 -5.699 -14.487 1.00 59.00 70 LEU A CA 1
ATOM 559 C C . LEU A 1 70 ? 18.919 -4.373 -13.816 1.00 59.00 70 LEU A C 1
ATOM 561 O O . LEU A 1 70 ? 19.790 -4.334 -12.953 1.00 59.00 70 LEU A O 1
ATOM 565 N N . GLY A 1 71 ? 18.318 -3.281 -14.279 1.00 63.97 71 GLY A N 1
ATOM 566 C CA . GLY A 1 71 ? 18.455 -1.979 -13.647 1.00 63.97 71 GLY A CA 1
ATOM 567 C C . GLY A 1 71 ? 17.840 -1.986 -12.250 1.00 63.97 71 GLY A C 1
ATOM 568 O O . GLY A 1 71 ? 16.913 -2.753 -11.963 1.00 63.97 71 GLY A O 1
ATOM 569 N N . ASP A 1 72 ? 18.351 -1.113 -11.388 1.00 79.19 72 ASP A N 1
ATOM 570 C CA . ASP A 1 72 ? 17.751 -0.863 -10.085 1.00 79.19 72 ASP A CA 1
ATOM 571 C C . ASP A 1 72 ? 16.281 -0.458 -10.254 1.00 79.19 72 ASP A C 1
ATOM 573 O O . ASP A 1 72 ? 15.938 0.384 -11.087 1.00 79.19 72 ASP A O 1
ATOM 577 N N . TYR A 1 73 ? 15.402 -1.047 -9.442 1.00 89.00 73 TYR A N 1
ATOM 578 C CA . TYR A 1 73 ? 13.988 -0.680 -9.383 1.00 89.00 73 TYR A CA 1
ATOM 579 C C . TYR A 1 73 ? 13.707 0.026 -8.050 1.00 89.00 73 TYR A C 1
ATOM 581 O O . TYR A 1 73 ? 13.206 -0.607 -7.117 1.00 89.00 73 TYR A O 1
ATOM 589 N N . PRO A 1 74 ? 14.069 1.321 -7.910 1.00 90.88 74 PRO A N 1
ATOM 590 C CA . PRO A 1 74 ? 14.041 2.048 -6.634 1.00 90.88 74 PRO A CA 1
ATOM 591 C C . PRO A 1 74 ? 12.635 2.170 -6.031 1.00 90.88 74 PRO A C 1
ATOM 593 O O . PRO A 1 74 ? 12.483 2.406 -4.831 1.00 90.88 74 PRO A O 1
ATOM 596 N N . GLN A 1 75 ? 11.594 1.974 -6.839 1.00 94.06 75 GLN A N 1
ATOM 597 C CA . GLN A 1 75 ? 10.209 1.962 -6.393 1.00 94.06 75 GLN A CA 1
ATOM 598 C C . GLN A 1 75 ? 9.912 0.755 -5.489 1.00 94.06 75 GLN A C 1
ATOM 600 O O . GLN A 1 75 ? 9.106 0.884 -4.570 1.00 94.06 75 GLN A O 1
ATOM 605 N N . GLN A 1 76 ? 10.569 -0.394 -5.688 1.00 94.75 76 GLN A N 1
ATOM 606 C CA . GLN A 1 76 ? 10.373 -1.573 -4.836 1.00 94.75 76 GLN A CA 1
ATOM 607 C C . GLN A 1 76 ? 10.718 -1.308 -3.358 1.00 94.75 76 GLN A C 1
ATOM 609 O O . GLN A 1 76 ? 9.805 -1.383 -2.531 1.00 94.75 76 GLN A O 1
ATOM 614 N N . PRO A 1 77 ? 11.965 -0.939 -2.996 1.00 95.12 77 PRO A N 1
ATOM 615 C CA . PRO A 1 77 ? 12.315 -0.687 -1.599 1.00 95.12 77 PRO A CA 1
ATOM 616 C C . PRO A 1 77 ? 11.527 0.487 -1.005 1.00 95.12 77 PRO A C 1
ATOM 618 O O . PRO A 1 77 ? 11.315 0.553 0.204 1.00 95.12 77 PRO A O 1
ATOM 621 N N . LEU A 1 78 ? 11.060 1.423 -1.836 1.00 96.38 78 LEU A N 1
ATOM 622 C CA . LEU A 1 78 ? 10.187 2.502 -1.390 1.00 96.38 78 LEU A CA 1
ATOM 623 C C . LEU A 1 78 ? 8.793 1.996 -0.979 1.00 96.38 78 LEU A C 1
ATOM 625 O O . LEU A 1 78 ? 8.302 2.375 0.085 1.00 96.38 78 LEU A O 1
ATOM 629 N N . LEU A 1 79 ? 8.157 1.134 -1.781 1.00 97.06 79 LEU A N 1
ATOM 630 C CA . LEU A 1 79 ? 6.846 0.577 -1.430 1.00 97.06 79 LEU A CA 1
ATOM 631 C C . LEU A 1 79 ? 6.933 -0.307 -0.185 1.00 97.06 79 LEU A C 1
ATOM 633 O O . LEU A 1 79 ? 6.052 -0.244 0.670 1.00 97.06 79 LEU A O 1
ATOM 637 N N . GLU A 1 80 ? 8.004 -1.092 -0.066 1.00 96.69 80 GLU A N 1
ATOM 638 C CA . GLU A 1 80 ? 8.274 -1.931 1.103 1.00 96.69 80 GLU A CA 1
ATOM 639 C C . GLU A 1 80 ? 8.388 -1.085 2.382 1.00 96.69 80 GLU A C 1
ATOM 641 O O . GLU A 1 80 ? 7.772 -1.427 3.391 1.00 96.69 80 GLU A O 1
ATOM 646 N N . LYS A 1 81 ? 9.076 0.068 2.332 1.00 97.56 81 LYS A N 1
ATOM 647 C CA . LYS A 1 81 ? 9.139 1.022 3.457 1.00 97.56 81 LYS A CA 1
ATOM 648 C C . LYS A 1 81 ? 7.762 1.563 3.841 1.00 97.56 81 LYS A C 1
ATOM 650 O O . LYS A 1 81 ? 7.412 1.544 5.020 1.00 97.56 81 LYS A O 1
ATOM 655 N N . TYR A 1 82 ? 6.968 2.011 2.864 1.00 98.12 82 TYR A N 1
ATOM 656 C CA . TYR A 1 82 ? 5.606 2.491 3.124 1.00 98.12 82 TYR A CA 1
ATOM 657 C C . TYR A 1 82 ? 4.717 1.403 3.732 1.00 98.12 82 TYR A C 1
ATOM 659 O O . TYR A 1 82 ? 3.979 1.657 4.684 1.00 98.12 82 TYR A O 1
ATOM 667 N N . PHE A 1 83 ? 4.800 0.183 3.201 1.00 98.31 83 PHE A N 1
ATOM 668 C CA . PHE A 1 83 ? 4.037 -0.947 3.707 1.00 98.31 83 PHE A CA 1
ATOM 669 C C . PHE A 1 83 ? 4.443 -1.321 5.133 1.00 98.31 83 PHE A C 1
ATOM 671 O O . PHE A 1 83 ? 3.567 -1.508 5.976 1.00 98.31 83 PHE A O 1
ATOM 678 N N . ALA A 1 84 ? 5.745 -1.394 5.418 1.00 97.88 84 ALA A N 1
ATOM 679 C CA . ALA A 1 84 ? 6.258 -1.710 6.746 1.00 97.88 84 ALA A CA 1
ATOM 680 C C . ALA A 1 84 ? 5.780 -0.692 7.791 1.00 97.88 84 ALA A C 1
ATOM 682 O O . ALA A 1 84 ? 5.251 -1.097 8.825 1.00 97.88 84 ALA A O 1
ATOM 683 N N . ALA A 1 85 ? 5.875 0.608 7.489 1.00 98.06 85 ALA A N 1
ATOM 684 C CA . ALA A 1 85 ? 5.396 1.672 8.372 1.00 98.06 85 ALA A CA 1
ATOM 685 C C . ALA A 1 85 ? 3.885 1.556 8.640 1.00 98.06 85 ALA A C 1
ATOM 687 O O . ALA A 1 85 ? 3.455 1.501 9.789 1.00 98.06 85 ALA A O 1
ATOM 688 N N . ALA A 1 86 ? 3.071 1.416 7.589 1.00 98.06 86 ALA A N 1
ATOM 689 C CA . ALA A 1 86 ? 1.621 1.276 7.733 1.00 98.06 86 ALA A CA 1
ATOM 690 C C . ALA A 1 86 ? 1.200 -0.026 8.446 1.00 98.06 86 ALA A C 1
ATOM 692 O O . ALA A 1 86 ? 0.168 -0.069 9.117 1.00 98.06 86 ALA A O 1
ATOM 693 N N . LYS A 1 87 ? 1.963 -1.113 8.290 1.00 96.88 87 LYS A N 1
ATOM 694 C CA . LYS A 1 87 ? 1.688 -2.399 8.946 1.00 96.88 87 LYS 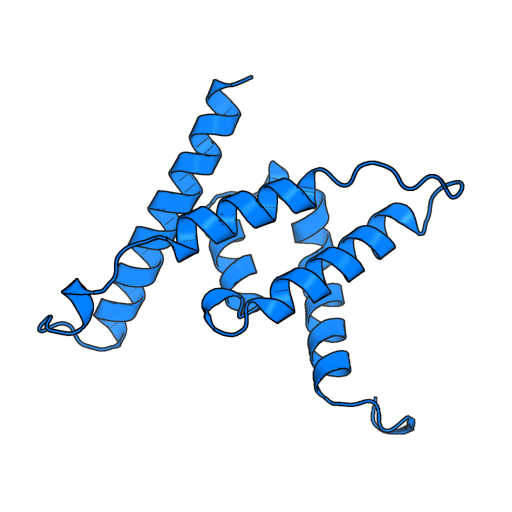A CA 1
ATOM 695 C C . LYS A 1 87 ? 2.055 -2.381 10.433 1.00 96.88 87 LYS A C 1
ATOM 697 O O . LYS A 1 87 ? 1.411 -3.089 11.198 1.00 96.88 87 LYS A O 1
ATOM 702 N N . ALA A 1 88 ? 3.053 -1.590 10.824 1.00 96.88 88 ALA A N 1
ATOM 703 C CA . ALA A 1 88 ? 3.525 -1.473 12.203 1.00 96.88 88 ALA A CA 1
ATOM 704 C C . ALA A 1 88 ? 2.631 -0.599 13.101 1.00 96.88 88 ALA A C 1
ATOM 706 O O . ALA A 1 88 ? 2.849 -0.555 14.308 1.00 96.88 88 ALA A O 1
ATOM 707 N N . VAL A 1 89 ? 1.633 0.085 12.529 1.00 96.69 89 VAL A N 1
ATOM 708 C CA . VAL A 1 89 ? 0.663 0.886 13.284 1.00 96.69 89 VAL A CA 1
ATOM 709 C C . VAL A 1 89 ? -0.047 0.022 14.324 1.00 96.69 89 VAL A C 1
ATOM 711 O O . VAL A 1 89 ? -0.655 -0.996 13.986 1.00 96.69 89 VAL A O 1
ATOM 714 N N . ASP A 1 90 ? -0.023 0.477 15.576 1.00 94.50 90 ASP A N 1
ATOM 715 C CA . ASP A 1 90 ? -0.793 -0.136 16.649 1.00 94.50 90 ASP A CA 1
ATOM 716 C C . ASP A 1 90 ? -2.289 0.179 16.491 1.00 94.50 90 ASP A C 1
ATOM 718 O O . ASP A 1 90 ? -2.710 1.330 16.326 1.00 94.50 90 ASP A O 1
ATOM 722 N N . LEU A 1 91 ? -3.086 -0.885 16.505 1.00 93.44 91 LEU A N 1
ATOM 723 C CA . LEU A 1 91 ? -4.542 -0.875 16.366 1.00 93.44 91 LEU A CA 1
ATOM 724 C C . LEU A 1 91 ? -5.215 -1.662 17.502 1.00 93.44 91 LEU A C 1
ATOM 726 O O . LEU A 1 91 ? -6.418 -1.920 17.434 1.00 93.44 91 LEU A O 1
ATOM 730 N N . SER A 1 92 ? -4.443 -2.108 18.498 1.00 91.56 92 SER A N 1
ATOM 731 C CA . SER A 1 92 ? -4.919 -2.962 19.590 1.00 91.56 92 SER A CA 1
ATOM 732 C C . SER A 1 92 ? -5.998 -2.279 20.432 1.00 91.56 92 SER A C 1
ATOM 734 O O . SER A 1 92 ? -6.989 -2.908 20.797 1.00 91.56 92 SER A O 1
ATOM 736 N N . ASP A 1 93 ? -5.884 -0.967 20.619 1.00 91.00 93 ASP A N 1
ATOM 737 C CA . ASP A 1 93 ? -6.853 -0.118 21.315 1.00 91.00 93 ASP A CA 1
ATOM 738 C C . ASP A 1 93 ? -8.226 -0.040 20.620 1.00 91.00 93 ASP A C 1
ATOM 740 O O . ASP A 1 93 ? -9.230 0.309 21.243 1.00 91.00 93 ASP A O 1
ATOM 744 N N . LEU A 1 94 ? -8.312 -0.394 19.332 1.00 90.19 94 LEU A N 1
ATOM 745 C CA . LEU A 1 94 ? -9.573 -0.376 18.586 1.00 90.19 94 LEU A CA 1
ATOM 746 C C . LEU A 1 94 ? -10.444 -1.611 18.830 1.00 90.19 94 LEU A C 1
ATOM 748 O O . LEU A 1 94 ? -11.634 -1.573 18.504 1.00 90.19 94 LEU A O 1
ATOM 752 N N . ALA A 1 95 ? -9.885 -2.698 19.373 1.00 84.50 95 ALA A N 1
ATOM 753 C CA . ALA A 1 95 ? -10.637 -3.922 19.646 1.00 84.50 95 ALA A CA 1
ATOM 754 C C . ALA A 1 95 ? -11.734 -3.678 20.698 1.00 84.50 95 ALA A C 1
ATOM 756 O O . ALA A 1 95 ? -12.901 -4.013 20.461 1.00 84.50 95 ALA A O 1
ATOM 757 N N . ASP A 1 96 ? -11.365 -2.993 21.781 1.00 84.88 96 ASP A N 1
ATOM 758 C CA . ASP A 1 96 ? -12.217 -2.716 22.946 1.00 84.88 96 ASP A CA 1
ATOM 759 C C . ASP A 1 96 ? -12.933 -1.357 22.869 1.00 84.88 96 ASP A C 1
ATOM 761 O O . ASP A 1 96 ? -13.683 -0.968 23.765 1.00 84.88 96 ASP A O 1
ATOM 765 N N . SER A 1 97 ? -12.728 -0.615 21.780 1.00 84.00 97 SER A N 1
ATOM 766 C CA . SER A 1 97 ? -13.319 0.705 21.592 1.00 84.00 97 SER A CA 1
ATOM 767 C C . SER A 1 97 ? -14.832 0.639 21.302 1.00 84.00 97 SER A C 1
ATOM 769 O O . SER A 1 97 ? -15.271 -0.221 20.529 1.00 84.00 97 SER A O 1
ATOM 771 N N . PRO A 1 98 ? -15.646 1.594 21.807 1.00 90.75 98 PRO A N 1
ATOM 772 C CA . PRO A 1 98 ? -17.083 1.676 21.519 1.00 90.75 98 PRO A CA 1
ATOM 773 C C . PRO A 1 98 ? -17.413 2.053 20.062 1.00 90.75 98 PRO A C 1
ATOM 775 O O . PRO A 1 98 ? -18.584 2.181 19.705 1.00 90.75 98 PRO A O 1
ATOM 778 N N . HIS A 1 99 ? -16.410 2.268 19.207 1.00 90.50 99 HIS A N 1
ATOM 779 C CA . HIS A 1 99 ? -16.608 2.604 17.800 1.00 90.50 99 HIS A CA 1
ATOM 780 C C . HIS A 1 99 ? -17.263 1.468 17.005 1.00 90.50 99 HIS A C 1
ATOM 782 O O . HIS A 1 99 ? -16.890 0.302 17.139 1.00 90.50 99 HIS A O 1
ATOM 788 N N . ASP A 1 100 ? -18.174 1.825 16.098 1.00 92.00 100 ASP A N 1
ATOM 789 C CA . ASP A 1 100 ? -18.721 0.891 15.114 1.00 92.00 100 ASP A CA 1
ATOM 790 C C . ASP A 1 100 ? -17.685 0.502 14.037 1.00 92.00 100 ASP A C 1
ATOM 792 O O . ASP A 1 100 ? -16.593 1.070 13.934 1.00 92.00 100 ASP A O 1
ATOM 796 N N . GLY A 1 101 ? -18.028 -0.473 13.188 1.00 89.12 101 GLY A N 1
ATOM 797 C CA . GLY A 1 101 ? -17.117 -0.967 12.150 1.00 89.12 101 GLY A CA 1
ATOM 798 C C . GLY A 1 101 ? -16.679 0.091 11.126 1.00 89.12 101 GLY A C 1
ATOM 799 O O . GLY A 1 101 ? -15.569 0.007 10.598 1.00 89.12 101 GLY A O 1
ATOM 800 N N . ARG A 1 102 ? -17.507 1.108 10.849 1.00 92.56 102 ARG A N 1
ATOM 801 C CA . ARG A 1 102 ? -17.170 2.180 9.902 1.00 92.56 102 ARG A CA 1
ATOM 802 C C . ARG A 1 102 ? -16.188 3.162 10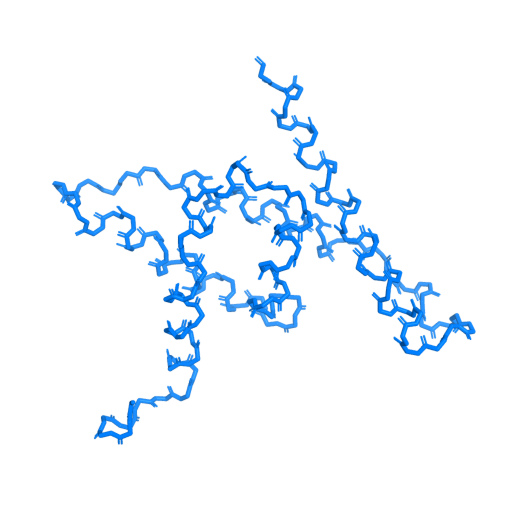.534 1.00 92.56 102 ARG A C 1
ATOM 804 O O . ARG A 1 102 ? -15.202 3.522 9.894 1.00 92.56 102 ARG A O 1
ATOM 811 N N . ALA A 1 103 ? -16.442 3.561 11.775 1.00 93.88 103 ALA A N 1
ATOM 812 C CA . ALA A 1 103 ? -15.566 4.425 12.549 1.00 93.88 103 ALA A CA 1
ATOM 813 C C . ALA A 1 103 ? -14.200 3.763 12.780 1.00 93.88 103 ALA A C 1
ATOM 815 O O . ALA A 1 103 ? -13.177 4.380 12.492 1.00 93.88 103 ALA A O 1
ATOM 816 N N . ARG A 1 104 ? -14.165 2.478 13.168 1.00 94.06 104 ARG A N 1
ATOM 817 C CA . ARG A 1 104 ? -12.910 1.716 13.309 1.00 94.06 104 ARG A CA 1
ATOM 818 C C . ARG A 1 104 ? -12.108 1.698 12.012 1.00 94.06 104 ARG A C 1
ATOM 820 O O . ARG A 1 104 ? -10.920 1.995 12.030 1.00 94.06 104 ARG A O 1
ATOM 827 N N . LYS A 1 105 ? -12.753 1.407 10.876 1.00 92.88 105 LYS A N 1
ATOM 828 C CA . LYS A 1 105 ? -12.083 1.415 9.567 1.00 92.88 105 LYS A CA 1
ATOM 829 C C . LYS A 1 105 ? -11.456 2.776 9.257 1.00 92.88 105 LYS A C 1
ATOM 831 O O . LYS A 1 105 ? -10.321 2.816 8.797 1.00 92.88 105 LYS A O 1
ATOM 836 N N . LYS A 1 106 ? -12.181 3.866 9.519 1.00 95.69 106 LYS A N 1
ATOM 837 C CA . LYS A 1 106 ? -11.681 5.224 9.295 1.00 95.69 106 LYS A CA 1
ATOM 838 C C . LYS A 1 106 ? -10.435 5.507 10.140 1.00 95.69 106 LYS A C 1
ATOM 840 O O . LYS A 1 106 ? -9.442 5.958 9.588 1.00 95.69 106 LYS A O 1
ATOM 845 N N . ILE A 1 107 ? -10.455 5.147 11.424 1.00 96.31 107 ILE A N 1
ATOM 846 C CA . ILE A 1 107 ? -9.304 5.338 12.321 1.00 96.31 107 ILE A CA 1
ATOM 847 C C . ILE A 1 107 ? -8.095 4.514 11.855 1.00 96.31 107 ILE A C 1
ATOM 849 O O . ILE A 1 107 ? -6.975 5.015 11.833 1.00 96.31 107 ILE A O 1
ATOM 853 N N . VAL A 1 108 ? -8.310 3.262 11.432 1.00 96.31 108 VAL A N 1
ATOM 854 C CA . VAL A 1 108 ? -7.243 2.424 10.855 1.00 96.31 108 VAL A CA 1
ATOM 855 C C . VAL A 1 108 ? -6.639 3.084 9.612 1.00 96.31 108 VAL A C 1
ATOM 857 O O . VAL A 1 108 ? -5.420 3.090 9.452 1.00 96.31 108 VAL A O 1
ATOM 860 N N . GLU A 1 109 ? -7.476 3.611 8.714 1.00 97.06 109 GLU A N 1
ATOM 861 C CA . GLU A 1 109 ? -7.020 4.292 7.499 1.00 97.06 109 GLU A CA 1
ATOM 862 C C . GLU A 1 109 ? -6.247 5.577 7.822 1.00 97.06 109 GLU A C 1
ATOM 864 O O . GLU A 1 109 ? -5.185 5.780 7.240 1.00 97.06 109 GLU A O 1
ATOM 869 N N . GLU A 1 110 ? -6.725 6.390 8.766 1.00 97.88 110 GLU A N 1
ATOM 870 C CA . GLU A 1 110 ? -6.061 7.622 9.218 1.00 97.88 110 GLU A CA 1
ATOM 871 C C . GLU A 1 110 ? -4.677 7.328 9.806 1.00 97.88 110 GLU A C 1
ATOM 873 O O . GLU A 1 110 ? -3.682 7.838 9.304 1.00 97.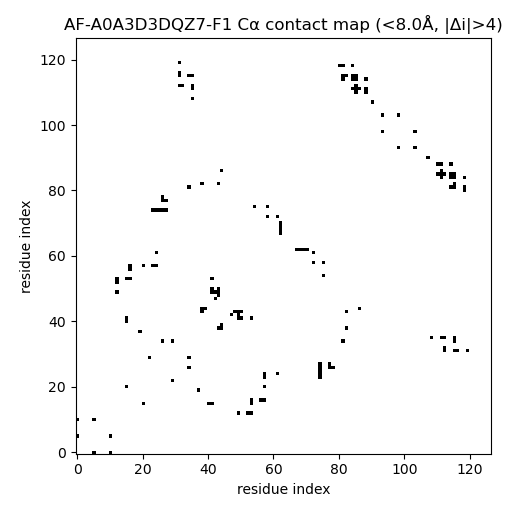88 110 GLU A O 1
ATOM 878 N N . ARG A 1 111 ? -4.568 6.402 10.765 1.00 98.06 111 ARG A N 1
ATOM 879 C CA . ARG A 1 111 ? -3.267 6.082 11.381 1.00 98.06 111 ARG A CA 1
ATOM 880 C C . ARG A 1 111 ? -2.253 5.519 10.386 1.00 98.06 111 ARG A C 1
ATOM 882 O O . ARG A 1 111 ? -1.060 5.799 10.464 1.00 98.06 111 ARG A O 1
ATOM 889 N N . ARG A 1 112 ? -2.715 4.704 9.434 1.00 98.38 112 ARG A N 1
ATOM 890 C CA . ARG A 1 112 ? -1.857 4.191 8.355 1.00 98.38 112 ARG A CA 1
ATOM 891 C C . ARG A 1 112 ? -1.428 5.292 7.399 1.00 98.38 112 ARG A C 1
ATOM 893 O O . ARG A 1 112 ? -0.298 5.257 6.920 1.00 98.38 112 ARG A O 1
ATOM 900 N N . LEU A 1 113 ? -2.321 6.232 7.101 1.00 98.56 113 LEU A N 1
ATOM 901 C CA . LEU A 1 113 ? -2.004 7.391 6.279 1.00 98.56 113 LEU A CA 1
ATOM 902 C C . LEU A 1 113 ? -0.946 8.265 6.952 1.00 98.56 113 LEU A C 1
ATOM 904 O O . LEU A 1 113 ? -0.005 8.672 6.275 1.00 98.56 113 LEU A O 1
ATOM 908 N N . ASP A 1 114 ? -1.058 8.490 8.259 1.00 98.44 114 ASP A N 1
ATOM 909 C CA . ASP A 1 114 ? -0.078 9.253 9.034 1.00 98.44 114 ASP A CA 1
ATOM 910 C C . ASP A 1 114 ? 1.308 8.596 8.960 1.00 98.44 114 ASP A C 1
ATOM 912 O O . ASP A 1 114 ? 2.278 9.244 8.566 1.00 98.44 114 ASP A O 1
ATOM 916 N N . ALA A 1 115 ? 1.390 7.280 9.196 1.00 98.44 115 ALA A N 1
ATOM 917 C CA . ALA A 1 115 ? 2.644 6.527 9.093 1.00 98.44 115 ALA A CA 1
ATOM 918 C C . ALA A 1 115 ? 3.269 6.584 7.683 1.00 98.44 115 ALA A C 1
ATOM 920 O O . ALA A 1 115 ? 4.483 6.701 7.529 1.00 98.44 115 ALA A O 1
ATOM 921 N N . ILE A 1 116 ? 2.454 6.522 6.624 1.00 98.31 116 ILE A N 1
ATOM 922 C CA . ILE A 1 116 ? 2.937 6.679 5.240 1.00 98.31 116 ILE A CA 1
ATOM 923 C C . ILE A 1 116 ? 3.414 8.114 4.990 1.00 98.31 116 ILE A C 1
ATOM 925 O O . ILE A 1 116 ? 4.417 8.318 4.302 1.00 98.31 116 ILE A O 1
ATOM 929 N N . SER A 1 117 ? 2.703 9.102 5.530 1.00 98.06 117 SER A N 1
ATOM 930 C CA . SER A 1 117 ? 3.012 10.522 5.354 1.00 98.06 117 SER A CA 1
ATOM 931 C C . SER A 1 117 ? 4.336 10.892 6.014 1.00 98.06 117 SER A C 1
ATOM 933 O O . SER A 1 117 ? 5.120 11.618 5.411 1.00 98.06 117 SER A O 1
ATOM 935 N N . GLU A 1 118 ? 4.645 10.318 7.177 1.00 97.50 118 GLU A N 1
ATOM 936 C CA . GLU A 1 118 ? 5.945 10.474 7.836 1.00 97.50 118 GLU A CA 1
ATOM 937 C C . GLU A 1 118 ? 7.096 9.973 6.947 1.00 97.50 118 GLU A C 1
ATOM 939 O O . GLU A 1 118 ? 8.067 10.692 6.702 1.00 97.50 118 GLU A O 1
ATOM 944 N N . ILE A 1 119 ? 6.967 8.774 6.362 1.00 97.19 119 ILE A N 1
ATOM 945 C CA . ILE A 1 119 ? 7.966 8.257 5.411 1.00 97.19 119 ILE A CA 1
ATOM 946 C C . ILE A 1 119 ? 8.093 9.170 4.184 1.00 97.19 119 ILE A C 1
ATOM 948 O O . ILE A 1 119 ? 9.183 9.320 3.635 1.00 97.19 119 ILE A O 1
ATOM 952 N N . HIS A 1 120 ? 6.995 9.773 3.728 1.00 95.00 120 HIS A N 1
ATOM 953 C CA . HIS A 1 120 ? 7.003 10.693 2.593 1.00 95.00 120 HIS A CA 1
ATOM 954 C C . HIS A 1 120 ? 7.764 11.990 2.913 1.00 95.00 120 HIS A C 1
ATOM 956 O O . HIS A 1 120 ? 8.680 12.342 2.176 1.00 95.00 120 HIS A O 1
ATOM 962 N N . GLN A 1 121 ? 7.480 12.626 4.051 1.00 93.75 121 GLN A N 1
ATOM 963 C CA . GLN A 1 121 ? 8.154 13.852 4.506 1.00 93.75 121 GLN A CA 1
ATOM 964 C C . GLN A 1 121 ? 9.654 13.636 4.756 1.00 93.75 121 GLN A C 1
ATOM 966 O O . GLN A 1 121 ? 10.488 14.452 4.355 1.00 93.75 121 GLN A O 1
ATOM 971 N N . ASN A 1 122 ? 10.021 12.498 5.355 1.00 91.88 122 ASN A N 1
ATOM 972 C CA . ASN A 1 122 ? 11.420 12.150 5.616 1.00 91.88 122 ASN A CA 1
ATOM 973 C C . ASN A 1 122 ? 12.235 11.985 4.324 1.00 91.88 122 ASN A C 1
ATOM 975 O O . ASN A 1 122 ? 13.446 12.193 4.329 1.00 91.88 122 ASN A O 1
ATOM 979 N N . ARG A 1 123 ? 11.590 11.628 3.206 1.00 89.56 123 ARG A N 1
ATOM 980 C CA . ARG A 1 123 ? 12.244 11.569 1.891 1.00 89.56 123 ARG A CA 1
ATOM 981 C C . ARG A 1 123 ? 12.453 12.947 1.280 1.00 89.56 123 ARG A C 1
ATOM 983 O O . ARG A 1 123 ? 13.488 13.157 0.662 1.00 89.56 123 ARG A O 1
ATOM 990 N N . GLU A 1 124 ? 11.488 13.849 1.435 1.00 78.88 124 GLU A N 1
ATOM 991 C CA . GLU A 1 124 ? 11.588 15.223 0.926 1.00 78.88 124 GLU A CA 1
ATOM 992 C C . GLU A 1 124 ? 12.653 16.025 1.680 1.00 78.88 124 GLU A C 1
ATOM 994 O O . GLU A 1 124 ? 13.391 16.786 1.070 1.00 78.88 124 GLU A O 1
ATOM 999 N N . THR A 1 125 ? 12.778 15.804 2.990 1.00 72.25 125 THR A N 1
ATOM 1000 C CA . THR A 1 125 ? 13.743 16.518 3.848 1.00 72.25 125 THR A CA 1
ATOM 1001 C C . THR A 1 125 ? 15.181 16.011 3.690 1.00 72.25 125 THR A C 1
ATOM 1003 O O . THR A 1 125 ? 16.129 16.705 4.042 1.00 72.25 125 THR A O 1
ATOM 1006 N N . ALA A 1 126 ? 15.362 14.785 3.192 1.00 65.31 126 ALA A N 1
ATOM 1007 C CA . ALA A 1 126 ? 16.676 14.177 2.977 1.00 65.31 126 ALA A CA 1
ATOM 1008 C C . ALA A 1 126 ? 17.316 14.543 1.620 1.00 65.31 126 ALA A C 1
ATOM 1010 O O . ALA A 1 126 ? 18.397 14.035 1.314 1.00 65.31 126 ALA A O 1
ATOM 1011 N N . CYS A 1 127 ? 16.648 15.375 0.813 1.00 46.69 127 CYS A N 1
ATOM 1012 C CA . CYS A 1 127 ? 17.117 15.871 -0.480 1.00 46.69 127 CYS A CA 1
ATOM 1013 C C . CYS A 1 127 ? 17.589 17.326 -0.374 1.00 46.69 127 CYS A C 1
ATOM 1015 O O . CYS A 1 127 ? 18.524 17.674 -1.130 1.00 46.69 127 CYS A O 1
#

Secondary structure (DSSP, 8-state):
-TTTT--HHHHHHHHHHHHHHHHHHTGGG--HHHHHHHHHHTTTTT-HHHHHHHHHHHHHHHHTTSSS-----THHHHHHHHHHHHHS---GGGTSSS--HHHHHHHHHHHHHHHHHHHHHHHHHT-

Sequence (127 aa):
CDRLRVPSDYRELAVLVTREHLLMHRLAELRPETVLKLLNRLDGFRRSERLDSFLTACRADATGRGDGTLGDYPQQPLLEKYFAAAKAVDLSDLADSPHDGRARKKIVEERRLDAISEIHQNRETAC

Foldseek 3Di:
DVVVPDDPLVVLLVVLLVVCLVCLLVVLVDQLLVLLVNCVSLVCLPPVVSLVSSLVVSQCVVQVVDPNDSDDSVSSVLSVQLSVQLNPDDLVVVVPDPDDPVRSVVVSSVSSSVSSVVSSVVVVVVD

pLDDT: mean 90.85, std 10.04, range [46.69, 98.56]

Mean predicted aligned error: 4.91 Å

Solvent-accessible surface area (backbone atoms only — not comparable to full-atom values): 7450 Å² total; per-residue (Å²): 103,77,91,75,67,58,60,68,66,61,54,54,48,50,55,48,42,76,71,42,39,75,55,49,79,44,44,89,79,52,54,44,69,55,52,52,51,50,44,59,74,56,39,28,91,83,39,53,73,47,43,57,54,45,48,53,51,44,47,48,61,70,35,68,80,55,94,71,59,86,63,88,60,71,46,51,68,50,52,52,52,41,48,52,43,34,67,67,54,86,60,73,75,61,76,82,41,94,62,52,75,68,57,47,52,49,53,56,52,50,55,28,37,50,40,26,38,52,59,51,52,57,55,64,74,74,108